Protein AF-A0A6L5F2W5-F1 (afdb_monomer_lite)

Structure (mmCIF, N/CA/C/O backbone):
data_AF-A0A6L5F2W5-F1
#
_entry.id   AF-A0A6L5F2W5-F1
#
loop_
_atom_site.group_PDB
_atom_site.id
_atom_site.type_symbol
_atom_site.label_atom_id
_atom_site.label_alt_id
_atom_site.label_comp_id
_atom_site.label_asym_id
_atom_site.label_entity_id
_atom_site.label_seq_id
_atom_site.pdbx_PDB_ins_code
_atom_site.Cartn_x
_atom_site.Cartn_y
_atom_site.Cartn_z
_atom_site.occupancy
_atom_site.B_iso_or_equiv
_atom_site.auth_seq_id
_atom_site.auth_comp_id
_atom_site.auth_asym_id
_atom_site.auth_atom_id
_atom_site.pdbx_PDB_model_num
ATOM 1 N N . MET A 1 1 ? 8.695 28.965 14.891 1.00 48.91 1 MET A N 1
ATOM 2 C CA . MET A 1 1 ? 7.289 28.976 14.429 1.00 48.91 1 MET A CA 1
ATOM 3 C C . MET A 1 1 ? 6.522 27.993 15.300 1.00 48.91 1 MET A C 1
ATOM 5 O O . MET A 1 1 ? 7.003 26.880 15.455 1.00 48.91 1 MET A O 1
ATOM 9 N N . ILE A 1 2 ? 5.425 28.403 15.940 1.00 45.94 2 ILE A N 1
ATOM 10 C CA . ILE A 1 2 ? 4.612 27.534 16.810 1.00 45.94 2 ILE A CA 1
ATOM 11 C C . ILE A 1 2 ? 3.181 27.581 16.272 1.00 45.94 2 ILE A C 1
ATOM 13 O O . ILE A 1 2 ? 2.560 28.640 16.305 1.00 45.94 2 ILE A O 1
ATOM 17 N N . TYR A 1 3 ? 2.678 26.456 15.764 1.00 54.34 3 TYR A N 1
ATOM 18 C CA . TYR A 1 3 ? 1.277 26.313 15.364 1.00 54.34 3 TYR A CA 1
ATOM 19 C C . TYR A 1 3 ? 0.458 25.861 16.573 1.00 54.34 3 TYR A C 1
ATOM 21 O O . TYR A 1 3 ? 0.777 24.842 17.181 1.00 54.34 3 TYR A O 1
ATOM 29 N N . ARG A 1 4 ? -0.567 26.637 16.946 1.00 53.72 4 ARG A N 1
ATOM 30 C CA . ARG A 1 4 ? -1.483 26.307 18.055 1.00 53.72 4 ARG A CA 1
ATOM 31 C C . ARG A 1 4 ? -2.871 25.844 17.598 1.00 53.72 4 ARG A C 1
ATOM 33 O O . ARG A 1 4 ? -3.528 25.180 18.387 1.00 53.72 4 ARG A O 1
ATOM 40 N N . SER A 1 5 ? -3.270 26.111 16.348 1.00 45.47 5 SER A N 1
ATOM 41 C CA . SER A 1 5 ? -4.536 25.639 15.764 1.00 45.47 5 SER A CA 1
ATOM 42 C C . SER A 1 5 ? -4.452 25.584 14.229 1.00 45.47 5 SER A C 1
ATOM 44 O O . SER A 1 5 ? -3.955 26.534 13.626 1.00 45.47 5 SER A O 1
ATOM 46 N N . GLY A 1 6 ? -4.963 24.506 13.615 1.00 56.53 6 GLY A N 1
ATOM 47 C CA . GLY A 1 6 ? -5.041 24.297 12.156 1.00 56.53 6 GLY A CA 1
ATOM 48 C C . GLY A 1 6 ? -4.006 23.304 11.600 1.00 56.53 6 GLY A C 1
ATOM 49 O O . GLY A 1 6 ? -2.848 23.322 12.006 1.00 56.53 6 GLY A O 1
ATOM 50 N N . THR A 1 7 ? -4.431 22.420 10.688 1.00 55.31 7 THR A N 1
ATOM 51 C CA . THR A 1 7 ? -3.593 21.387 10.035 1.00 55.31 7 THR A CA 1
ATOM 52 C C . THR A 1 7 ? -2.947 21.845 8.729 1.00 55.31 7 THR A C 1
ATOM 54 O O . THR A 1 7 ? -2.119 21.123 8.170 1.00 55.31 7 THR A O 1
ATOM 57 N N . ASP A 1 8 ? -3.314 23.021 8.227 1.00 56.66 8 ASP A N 1
ATOM 58 C CA . ASP A 1 8 ? -2.866 23.472 6.919 1.00 56.66 8 ASP A CA 1
ATOM 59 C C . ASP A 1 8 ? -1.430 24.016 6.965 1.00 56.66 8 ASP A C 1
ATOM 61 O O . ASP A 1 8 ? -1.085 24.945 7.694 1.00 56.66 8 ASP A O 1
ATOM 65 N N . ASP A 1 9 ? -0.590 23.392 6.141 1.00 63.16 9 ASP A N 1
ATOM 66 C CA . ASP A 1 9 ? 0.734 23.852 5.709 1.00 63.16 9 ASP A CA 1
ATOM 67 C C . ASP A 1 9 ? 1.887 23.842 6.739 1.00 63.16 9 ASP A C 1
ATOM 69 O O . ASP A 1 9 ? 2.965 24.394 6.500 1.00 63.16 9 ASP A O 1
ATOM 73 N N . ILE A 1 10 ? 1.734 23.114 7.854 1.00 70.38 10 ILE A N 1
ATOM 74 C CA . ILE A 1 10 ? 2.815 22.899 8.841 1.00 70.38 10 ILE A CA 1
ATOM 75 C C . ILE A 1 10 ? 4.055 22.268 8.178 1.00 70.38 10 ILE A C 1
ATOM 77 O O . ILE A 1 10 ? 5.193 22.648 8.467 1.00 70.38 10 ILE A O 1
ATOM 81 N N . GLY A 1 11 ? 3.849 21.330 7.247 1.00 69.62 11 GLY A N 1
ATOM 82 C CA . GLY A 1 11 ? 4.943 20.639 6.562 1.00 69.62 11 GLY A CA 1
ATOM 83 C C . GLY A 1 11 ? 5.813 21.542 5.703 1.00 69.62 11 GLY A C 1
ATOM 84 O O . GLY A 1 11 ? 7.039 21.395 5.712 1.00 69.62 11 GLY A O 1
ATOM 85 N N . ARG A 1 12 ? 5.222 22.524 5.021 1.00 72.00 12 ARG A N 1
ATOM 86 C CA . ARG A 1 12 ? 5.989 23.494 4.241 1.00 72.00 12 ARG A CA 1
ATOM 87 C C . ARG A 1 12 ? 6.759 24.438 5.155 1.00 72.00 12 ARG A C 1
ATOM 89 O O . ARG A 1 12 ? 7.933 24.681 4.896 1.00 72.00 12 ARG A O 1
ATOM 96 N N . GLY A 1 13 ? 6.150 24.898 6.251 1.00 74.06 13 GLY A N 1
ATOM 97 C CA . GLY A 1 13 ? 6.813 25.761 7.234 1.00 74.06 13 GLY A CA 1
ATOM 98 C C . GLY A 1 13 ? 8.065 25.122 7.845 1.00 74.06 13 GLY A C 1
ATOM 99 O O . GLY A 1 13 ? 9.131 25.742 7.866 1.00 74.06 13 GLY A O 1
ATOM 100 N N . ILE A 1 14 ? 7.971 23.857 8.271 1.00 73.56 14 ILE A N 1
ATOM 101 C CA . ILE A 1 14 ? 9.117 23.115 8.821 1.00 73.56 14 ILE A CA 1
ATOM 102 C C . ILE A 1 14 ? 10.175 22.858 7.739 1.00 73.56 14 ILE A C 1
ATOM 104 O O . ILE A 1 14 ? 11.364 23.060 7.982 1.00 73.56 14 ILE A O 1
ATOM 108 N N . THR A 1 15 ? 9.760 22.483 6.525 1.00 74.88 15 THR A N 1
ATOM 109 C CA . THR A 1 15 ? 10.689 22.279 5.401 1.00 74.88 15 THR A CA 1
ATOM 110 C C . THR A 1 15 ? 11.479 23.553 5.095 1.00 74.88 15 THR A C 1
ATOM 112 O O . THR A 1 15 ? 12.703 23.497 4.995 1.00 74.88 15 THR A O 1
ATOM 115 N N . SER A 1 16 ? 10.813 24.707 5.006 1.00 78.12 16 SER A N 1
ATOM 116 C CA . SER A 1 16 ? 11.461 26.002 4.771 1.00 78.12 16 SER A CA 1
ATOM 117 C C . SER A 1 16 ? 12.429 26.374 5.896 1.00 78.12 16 SER A C 1
ATOM 119 O O . SER A 1 16 ? 13.533 26.843 5.627 1.00 78.12 16 SER A O 1
ATOM 121 N N . MET A 1 17 ? 12.061 26.110 7.154 1.00 76.00 17 MET A N 1
ATOM 122 C CA . MET A 1 17 ? 12.942 26.337 8.303 1.00 76.00 17 MET A CA 1
ATOM 123 C C . MET A 1 17 ? 14.216 25.487 8.217 1.00 76.00 17 MET A C 1
ATOM 125 O O . MET A 1 17 ? 15.314 26.007 8.399 1.00 76.00 17 MET A O 1
ATOM 129 N N . LEU A 1 18 ? 14.093 24.199 7.891 1.00 73.50 18 LEU A N 1
ATOM 130 C CA . LEU A 1 18 ? 15.250 23.320 7.709 1.00 73.50 18 LEU A CA 1
ATOM 131 C C . LEU A 1 18 ? 16.119 23.744 6.533 1.00 73.50 18 LEU A C 1
ATOM 133 O O . LEU A 1 18 ? 17.343 23.727 6.634 1.00 73.50 18 LEU A O 1
ATOM 137 N N . GLN A 1 19 ? 15.501 24.172 5.431 1.00 75.19 19 GLN A N 1
ATOM 138 C CA . GLN A 1 19 ? 16.238 24.714 4.296 1.00 75.19 19 GLN A CA 1
ATOM 139 C C . GLN A 1 19 ? 17.046 25.961 4.672 1.00 75.19 19 GLN A C 1
ATOM 141 O O . GLN A 1 19 ? 18.192 26.073 4.242 1.00 75.19 19 GLN A O 1
ATOM 146 N N . ALA A 1 20 ? 16.506 26.845 5.513 1.00 76.94 20 ALA A N 1
ATOM 147 C CA . ALA A 1 20 ? 17.210 28.033 5.996 1.00 76.94 20 ALA A CA 1
ATOM 148 C C . ALA A 1 20 ? 18.379 27.705 6.950 1.00 76.94 20 ALA A C 1
ATOM 150 O O . ALA A 1 20 ? 19.334 28.472 7.049 1.00 76.94 20 ALA A O 1
ATOM 151 N N . LEU A 1 21 ? 18.336 26.552 7.629 1.00 70.38 21 LEU A N 1
ATOM 152 C CA . LEU A 1 21 ? 19.380 26.093 8.554 1.00 70.38 21 LEU A CA 1
ATOM 153 C C . LEU A 1 21 ? 20.482 25.250 7.884 1.00 70.38 21 LEU A C 1
ATOM 155 O O . LEU A 1 21 ? 21.447 24.885 8.551 1.00 70.38 21 LEU A O 1
ATOM 159 N N . LYS A 1 22 ? 20.404 25.001 6.566 1.00 68.12 22 LYS A N 1
ATOM 160 C CA . LYS A 1 22 ? 21.392 24.212 5.795 1.00 68.12 22 LYS A CA 1
ATOM 161 C C . LYS A 1 22 ? 22.835 24.724 5.894 1.00 68.12 22 LYS A C 1
ATOM 163 O O . LYS A 1 22 ? 23.768 23.947 5.721 1.00 68.12 22 LYS A O 1
ATOM 168 N N . HIS A 1 23 ? 23.037 26.011 6.186 1.00 67.44 23 HIS A N 1
ATOM 169 C CA . HIS A 1 23 ? 24.368 26.607 6.357 1.00 67.44 23 HIS A CA 1
ATOM 170 C C . HIS A 1 23 ? 25.094 26.164 7.640 1.00 67.44 23 HIS A C 1
ATOM 172 O O . HIS A 1 23 ? 26.279 26.450 7.783 1.00 67.44 23 HIS A O 1
ATOM 178 N N . ARG A 1 24 ? 24.420 25.462 8.566 1.00 66.94 24 ARG A N 1
ATOM 179 C CA . ARG A 1 24 ? 25.025 24.921 9.799 1.00 66.94 24 ARG A CA 1
ATOM 180 C C . ARG A 1 24 ? 25.733 23.571 9.626 1.00 66.94 24 ARG A C 1
ATOM 182 O O . ARG A 1 24 ? 26.171 22.995 10.612 1.00 66.94 24 ARG A O 1
ATOM 189 N N . GLY A 1 25 ? 25.905 23.113 8.388 1.00 59.56 25 GLY A N 1
ATOM 190 C CA . GLY A 1 25 ? 26.589 21.860 8.079 1.00 59.56 25 GLY A CA 1
ATOM 191 C C . GLY A 1 25 ? 25.644 20.651 8.071 1.00 59.56 25 GLY A C 1
ATOM 192 O O . GLY A 1 25 ? 24.506 20.746 8.527 1.00 59.56 25 GLY A O 1
ATOM 193 N N . PRO A 1 26 ? 26.089 19.518 7.504 1.00 65.62 26 PRO A N 1
ATOM 194 C CA . PRO A 1 26 ? 25.278 18.327 7.248 1.00 65.62 26 PRO A CA 1
ATOM 195 C C . PRO A 1 26 ? 24.974 17.493 8.506 1.00 65.62 26 PRO A C 1
ATOM 197 O O . PRO A 1 26 ? 24.794 16.280 8.401 1.00 65.62 26 PRO A O 1
ATOM 200 N N . ASP A 1 27 ? 24.900 18.106 9.688 1.00 59.44 27 ASP A N 1
ATOM 201 C CA . ASP A 1 27 ? 24.415 17.399 10.870 1.00 59.44 27 ASP A CA 1
ATOM 202 C C . ASP A 1 27 ? 22.903 17.195 10.725 1.00 59.44 27 ASP A C 1
ATOM 204 O O . ASP A 1 27 ? 22.081 18.114 10.789 1.00 59.44 27 ASP A O 1
ATOM 208 N N . SER A 1 28 ? 22.569 15.952 10.390 1.00 50.81 28 SER A N 1
ATOM 209 C CA . SER A 1 28 ? 21.257 15.468 9.971 1.00 50.81 28 SER A CA 1
ATOM 210 C C . SER A 1 28 ? 20.116 16.048 10.810 1.00 50.81 28 SER A C 1
ATOM 212 O O . SER A 1 28 ? 20.009 15.775 12.002 1.00 50.81 28 SER A O 1
ATOM 214 N N . THR A 1 29 ? 19.216 16.802 10.175 1.00 63.72 29 THR A N 1
ATOM 215 C CA . THR A 1 29 ? 17.965 17.249 10.799 1.00 63.72 29 THR A CA 1
ATOM 216 C C . THR A 1 29 ? 16.775 16.665 10.042 1.00 63.72 29 THR A C 1
ATOM 218 O O . THR A 1 29 ? 16.689 16.779 8.819 1.00 63.72 29 THR A O 1
ATOM 221 N N . GLY A 1 30 ? 15.848 16.044 10.770 1.00 64.50 30 GLY A N 1
ATOM 222 C CA . GLY A 1 30 ? 14.596 15.498 10.248 1.00 64.50 30 GLY A CA 1
ATOM 223 C C . GLY A 1 30 ? 13.417 15.901 11.129 1.00 64.50 30 GLY A C 1
ATOM 224 O O . GLY A 1 30 ? 13.596 16.333 12.265 1.00 64.50 30 GLY A O 1
ATOM 225 N N . PHE A 1 31 ? 12.204 15.777 10.604 1.00 64.06 31 PHE A N 1
ATOM 226 C CA . PHE A 1 31 ? 10.973 16.042 11.343 1.00 64.06 31 PHE A CA 1
ATOM 227 C C . PHE A 1 31 ? 9.935 14.971 11.017 1.00 64.06 31 PHE A C 1
ATOM 229 O O . PHE A 1 31 ? 9.910 14.442 9.906 1.00 64.06 31 PHE A O 1
ATOM 236 N N . ALA A 1 32 ? 9.072 14.667 11.983 1.00 66.12 32 ALA A N 1
ATOM 237 C CA . ALA A 1 32 ? 7.900 13.824 11.793 1.00 66.12 32 ALA A CA 1
ATOM 238 C C . ALA A 1 32 ? 6.646 14.683 11.977 1.00 66.12 32 ALA A C 1
ATOM 240 O O . ALA A 1 32 ? 6.557 15.456 12.931 1.00 66.12 32 ALA A O 1
ATOM 241 N N . ILE A 1 33 ? 5.689 14.557 11.060 1.00 64.38 33 ILE A N 1
ATOM 242 C CA . ILE A 1 33 ? 4.369 15.180 11.185 1.00 64.38 33 ILE A CA 1
ATOM 243 C C . ILE A 1 33 ? 3.372 14.071 11.458 1.00 64.38 33 ILE A C 1
ATOM 245 O O . ILE A 1 33 ? 3.249 13.139 10.666 1.00 64.38 33 ILE A O 1
ATOM 249 N N . TYR A 1 34 ? 2.653 14.201 12.566 1.00 61.34 34 TYR A N 1
ATOM 250 C CA . TYR A 1 34 ? 1.543 13.327 12.905 1.00 61.34 34 TYR A CA 1
ATOM 251 C C . TYR A 1 34 ? 0.255 13.991 12.420 1.00 61.34 34 TYR A C 1
ATOM 253 O O . TYR A 1 34 ? -0.066 15.109 12.820 1.00 61.34 34 TYR A O 1
ATOM 261 N N . GLY A 1 35 ? -0.449 13.325 11.509 1.00 63.34 35 GLY A N 1
ATOM 262 C CA . GLY A 1 35 ? -1.827 13.663 11.169 1.00 63.34 35 GLY A CA 1
ATOM 263 C C . GLY A 1 35 ? -2.794 12.898 12.066 1.00 63.34 35 GLY A C 1
ATOM 264 O O . GLY A 1 35 ? -2.412 11.908 12.690 1.00 63.34 35 GLY A O 1
ATOM 265 N N . LEU A 1 36 ? -4.055 13.327 12.097 1.00 62.31 36 LEU A N 1
ATOM 266 C CA . LEU A 1 36 ? -5.130 12.499 12.639 1.00 62.31 36 LEU A CA 1
ATOM 267 C C . LEU A 1 36 ? -5.167 11.189 11.842 1.00 62.31 36 LEU A C 1
ATOM 269 O O . LEU A 1 36 ? -5.314 11.212 10.619 1.00 62.31 36 LEU A O 1
ATOM 273 N N . SER A 1 37 ? -4.987 10.056 12.518 1.00 62.75 37 SER A N 1
ATOM 274 C CA . SER A 1 37 ? -5.139 8.754 11.878 1.00 62.75 37 SER A CA 1
ATOM 275 C C . SER A 1 37 ? -6.618 8.520 11.602 1.00 62.75 37 SER A C 1
ATOM 277 O O . SER A 1 37 ? -7.429 8.587 12.527 1.00 62.75 37 SER A O 1
ATOM 279 N N . SER A 1 38 ? -6.974 8.201 10.361 1.00 66.25 38 SER A N 1
ATOM 280 C CA . SER A 1 38 ? -8.227 7.493 10.115 1.00 66.25 38 SER A CA 1
ATOM 281 C C . SER A 1 38 ? -8.069 6.095 10.723 1.00 66.25 38 SER A C 1
ATOM 283 O O . SER A 1 38 ? -7.155 5.386 10.291 1.00 66.25 38 SER A O 1
ATOM 285 N N . PRO A 1 39 ? -8.857 5.717 11.747 1.00 70.88 39 PRO A N 1
ATOM 286 C CA . PRO A 1 39 ? -8.794 4.366 12.290 1.00 70.88 39 PRO A CA 1
ATOM 287 C C . PRO A 1 39 ? -9.012 3.356 11.158 1.00 70.88 39 PRO A C 1
ATOM 289 O O . PRO A 1 39 ? -9.744 3.641 10.211 1.00 70.88 39 PRO A O 1
ATOM 292 N N . GLU A 1 40 ? -8.299 2.230 11.233 1.00 79.31 40 GLU A N 1
ATOM 293 C CA . GLU A 1 40 ? -8.458 1.072 10.334 1.00 79.31 40 GLU A CA 1
ATOM 294 C C . GLU A 1 40 ? -8.127 1.337 8.854 1.00 79.31 40 GLU A C 1
ATOM 296 O O . GLU A 1 40 ? -8.328 0.463 8.018 1.00 79.31 40 GLU A O 1
ATOM 301 N N . VAL A 1 41 ? -7.559 2.504 8.509 1.00 88.31 41 VAL A N 1
ATOM 302 C CA . VAL A 1 41 ? -7.076 2.797 7.151 1.00 88.31 41 VAL A CA 1
ATOM 303 C C . VAL A 1 41 ? -5.552 2.826 7.103 1.00 88.31 41 VAL A C 1
ATOM 305 O O . VAL A 1 41 ? -4.898 3.675 7.710 1.00 88.31 41 VAL A O 1
ATOM 308 N N . TYR A 1 42 ? -4.980 1.954 6.280 1.00 88.44 42 TYR A N 1
ATOM 309 C CA . TYR A 1 42 ? -3.540 1.800 6.102 1.00 88.44 42 TYR A CA 1
ATOM 310 C C . TYR A 1 42 ? -3.086 2.226 4.710 1.00 88.44 42 TYR A C 1
ATOM 312 O O . TYR A 1 42 ? -3.826 2.147 3.731 1.00 88.44 42 TYR A O 1
ATOM 320 N N . VAL A 1 43 ? -1.834 2.679 4.609 1.00 89.88 43 VAL A N 1
ATOM 321 C CA . VAL A 1 43 ? -1.199 3.009 3.328 1.00 89.88 43 VAL A CA 1
ATOM 322 C C . VAL A 1 43 ? -0.258 1.881 2.934 1.00 89.88 43 VAL A C 1
ATOM 324 O O . VAL A 1 43 ? 0.786 1.701 3.555 1.00 89.88 43 VAL A O 1
ATOM 327 N N . LEU A 1 44 ? -0.585 1.188 1.847 1.00 90.25 44 LEU A N 1
ATOM 328 C CA . LEU A 1 44 ? 0.251 0.145 1.267 1.00 90.25 44 LEU A CA 1
ATOM 329 C C . LEU A 1 44 ? 0.979 0.692 0.035 1.00 90.25 44 LEU A C 1
ATOM 331 O O . LEU A 1 44 ? 0.364 1.253 -0.873 1.00 90.25 44 LEU A O 1
ATOM 335 N N . ARG A 1 45 ? 2.308 0.555 -0.001 1.00 91.31 45 ARG A N 1
ATOM 336 C CA . ARG A 1 45 ? 3.128 0.910 -1.168 1.00 91.31 45 ARG A CA 1
ATOM 337 C C . ARG A 1 45 ? 3.613 -0.366 -1.826 1.00 91.31 45 ARG A C 1
ATOM 339 O O . ARG A 1 45 ? 4.382 -1.108 -1.227 1.00 91.31 45 ARG A O 1
ATOM 346 N N . LEU A 1 46 ? 3.170 -0.588 -3.054 1.00 88.06 46 LEU A N 1
ATOM 347 C CA . LEU A 1 46 ? 3.460 -1.794 -3.805 1.00 88.06 46 LEU A CA 1
ATOM 348 C C . LEU A 1 46 ? 4.423 -1.502 -4.936 1.00 88.06 46 LEU A C 1
ATOM 350 O O . LEU A 1 46 ? 4.183 -0.614 -5.751 1.00 88.06 46 LEU A O 1
ATOM 354 N N . LYS A 1 47 ? 5.487 -2.291 -5.008 1.00 89.25 47 LYS A N 1
ATOM 355 C CA . LYS A 1 47 ? 6.395 -2.316 -6.145 1.00 89.25 47 LYS A CA 1
ATOM 356 C C . LYS A 1 47 ? 6.082 -3.570 -6.950 1.00 89.25 47 LYS A C 1
ATOM 358 O O . LYS A 1 47 ? 6.268 -4.677 -6.465 1.00 89.25 47 LYS A O 1
ATOM 363 N N . LEU A 1 48 ? 5.534 -3.387 -8.147 1.00 85.69 48 LEU A N 1
ATOM 364 C CA . LEU A 1 48 ? 5.095 -4.488 -9.008 1.00 85.69 48 LEU A CA 1
ATOM 365 C C . LEU A 1 48 ? 6.237 -5.029 -9.877 1.00 85.69 48 LEU A C 1
ATOM 367 O O . LEU A 1 48 ? 6.147 -6.152 -10.376 1.00 85.69 48 LEU A O 1
ATOM 371 N N . ALA A 1 49 ? 7.303 -4.246 -10.050 1.00 84.19 49 ALA A N 1
ATOM 372 C CA . ALA A 1 49 ? 8.521 -4.666 -10.723 1.00 84.19 49 ALA A CA 1
ATOM 373 C C . ALA A 1 49 ? 9.747 -3.859 -10.295 1.00 84.19 49 ALA A C 1
ATOM 375 O O . ALA A 1 49 ? 9.647 -2.707 -9.860 1.00 84.19 49 ALA A O 1
ATOM 376 N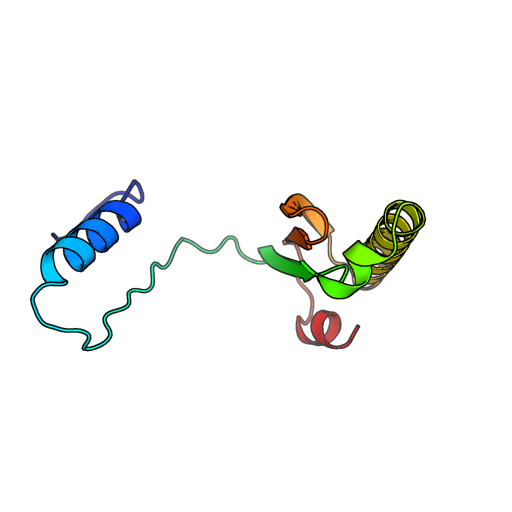 N . GLU A 1 50 ? 10.911 -4.463 -10.488 1.00 80.06 50 GLU A N 1
ATOM 377 C CA . GLU A 1 50 ? 12.205 -3.800 -10.427 1.00 80.06 50 GLU A CA 1
ATOM 378 C C . GLU A 1 50 ? 12.491 -2.997 -11.701 1.00 80.06 50 GLU A C 1
ATOM 380 O O . GLU A 1 50 ? 11.944 -3.248 -12.780 1.00 80.06 50 GLU A O 1
ATOM 385 N N . ARG A 1 51 ? 13.367 -1.993 -11.587 1.00 69.00 51 ARG A N 1
ATOM 386 C CA . ARG A 1 51 ? 13.675 -1.084 -12.703 1.00 69.00 51 ARG A CA 1
ATOM 387 C C . ARG A 1 51 ? 14.331 -1.835 -13.865 1.00 69.00 51 ARG A C 1
ATOM 389 O O . ARG A 1 51 ? 14.090 -1.508 -15.023 1.00 69.00 51 ARG A O 1
ATOM 396 N N . GLU A 1 52 ? 15.120 -2.854 -13.555 1.00 72.94 52 GLU A N 1
ATOM 397 C CA . GLU A 1 52 ? 15.796 -3.742 -14.494 1.00 72.94 52 GLU A CA 1
ATOM 398 C C . GLU A 1 52 ? 14.810 -4.610 -15.288 1.00 72.94 52 GLU A C 1
ATOM 400 O O . GLU A 1 52 ? 15.067 -4.935 -16.447 1.00 72.94 52 GLU A O 1
ATOM 405 N N . GLU A 1 53 ? 13.651 -4.947 -14.714 1.00 68.00 53 GLU A N 1
ATOM 406 C CA . GLU A 1 53 ? 12.608 -5.706 -15.412 1.00 68.00 53 GLU A CA 1
ATOM 407 C C . GLU A 1 53 ? 11.899 -4.850 -16.473 1.00 68.00 53 GLU A C 1
ATOM 409 O O . GLU A 1 53 ? 11.504 -5.362 -17.520 1.00 68.00 53 GLU A O 1
ATOM 414 N N . LEU A 1 54 ? 11.821 -3.528 -16.275 1.00 69.12 54 LEU A N 1
ATOM 415 C CA . LEU A 1 54 ? 11.219 -2.600 -17.244 1.00 69.12 54 LEU A CA 1
ATOM 416 C C . LEU A 1 54 ? 12.010 -2.497 -18.551 1.00 69.12 54 LEU A C 1
ATOM 418 O O . LEU A 1 54 ? 11.446 -2.135 -19.583 1.00 69.12 54 LEU A O 1
ATOM 422 N N . ALA A 1 55 ? 13.297 -2.851 -18.534 1.00 68.81 55 ALA A N 1
ATOM 423 C CA . ALA A 1 55 ? 14.129 -2.889 -19.733 1.00 68.81 55 ALA A CA 1
ATOM 424 C C . ALA A 1 55 ? 13.746 -4.034 -20.694 1.00 68.81 55 ALA A C 1
ATOM 426 O O . ALA A 1 55 ? 14.183 -4.038 -21.843 1.00 68.81 55 ALA A O 1
ATOM 427 N N . ARG A 1 56 ? 12.913 -4.996 -20.260 1.00 66.44 56 ARG A N 1
ATOM 428 C CA . ARG A 1 56 ? 12.550 -6.203 -21.028 1.00 66.44 56 ARG A CA 1
ATOM 429 C C . ARG A 1 56 ? 11.407 -6.009 -22.042 1.00 66.44 56 ARG A C 1
ATOM 431 O O . ARG A 1 56 ? 11.003 -6.967 -22.699 1.00 66.44 56 ARG A O 1
ATOM 438 N N . GLY A 1 57 ? 10.922 -4.780 -22.240 1.00 64.12 57 GLY A N 1
ATOM 439 C CA . GLY A 1 57 ? 10.049 -4.418 -23.367 1.00 64.12 57 GLY A CA 1
ATOM 440 C C . GLY A 1 57 ? 8.548 -4.708 -23.183 1.00 64.12 57 GLY A C 1
ATOM 441 O O . GLY A 1 57 ? 8.041 -4.837 -22.073 1.00 64.12 57 GLY A O 1
ATOM 442 N N . PHE A 1 58 ? 7.807 -4.757 -24.300 1.00 63.34 58 PHE A N 1
ATOM 443 C CA . PHE A 1 58 ? 6.333 -4.646 -24.365 1.00 63.34 58 PHE A CA 1
ATOM 444 C C . PHE A 1 58 ? 5.532 -5.661 -23.520 1.00 63.34 58 PHE A C 1
ATOM 446 O O . PHE A 1 58 ? 4.467 -5.304 -23.016 1.00 63.34 58 PHE A O 1
ATOM 453 N N . ARG A 1 59 ? 6.043 -6.886 -23.306 1.00 70.44 59 ARG A N 1
ATOM 454 C CA . ARG A 1 59 ? 5.381 -7.935 -22.491 1.00 70.44 59 ARG A CA 1
ATOM 455 C C . ARG A 1 59 ? 5.241 -7.560 -21.010 1.00 70.44 59 ARG A C 1
ATOM 457 O O . ARG A 1 59 ? 4.428 -8.137 -20.296 1.00 70.44 59 ARG A O 1
ATOM 464 N N . MET A 1 60 ? 5.987 -6.553 -20.561 1.00 76.94 60 MET A N 1
ATOM 465 C CA . MET A 1 60 ? 6.004 -6.131 -19.166 1.00 76.94 60 MET A CA 1
ATOM 466 C C . MET A 1 60 ? 4.671 -5.539 -18.694 1.00 76.94 60 MET A C 1
ATOM 468 O O . MET A 1 60 ? 4.317 -5.661 -17.527 1.00 76.94 60 MET A O 1
ATOM 472 N N . ARG A 1 61 ? 3.893 -4.912 -19.588 1.00 77.50 61 ARG A N 1
ATOM 473 C CA . ARG A 1 61 ? 2.614 -4.288 -19.204 1.00 77.50 61 ARG A CA 1
ATOM 474 C C . ARG A 1 61 ? 1.568 -5.318 -18.786 1.00 77.50 61 ARG A C 1
ATOM 476 O O . ARG A 1 61 ? 0.864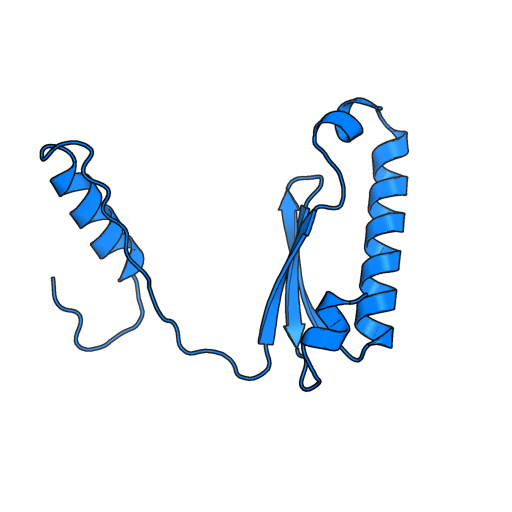 -5.108 -17.802 1.00 77.50 61 ARG A O 1
ATOM 483 N N . GLU A 1 62 ? 1.475 -6.421 -19.523 1.00 82.25 62 GLU A N 1
ATOM 484 C CA . GLU A 1 62 ? 0.553 -7.512 -19.196 1.00 82.25 62 GLU A CA 1
ATOM 485 C C . GLU A 1 62 ? 0.980 -8.221 -17.913 1.00 82.25 62 GLU A C 1
ATOM 487 O O . GLU A 1 62 ? 0.144 -8.498 -17.055 1.00 82.25 62 GLU A O 1
ATOM 492 N N . GLU A 1 63 ? 2.285 -8.423 -17.728 1.00 86.00 63 GLU A N 1
ATOM 493 C CA . GLU A 1 63 ? 2.818 -9.039 -16.515 1.00 86.00 63 GLU A CA 1
ATOM 494 C C . GLU A 1 63 ? 2.578 -8.170 -15.271 1.00 86.00 63 GLU A C 1
ATOM 496 O O . GLU A 1 63 ? 2.126 -8.673 -14.244 1.00 86.00 63 GLU A O 1
ATOM 501 N N . LEU A 1 64 ? 2.781 -6.851 -15.371 1.00 86.56 64 LEU A N 1
ATOM 502 C CA . LEU A 1 64 ? 2.450 -5.901 -14.304 1.00 86.56 64 LEU A CA 1
ATOM 503 C C . LEU A 1 64 ? 0.960 -5.936 -13.952 1.00 86.56 64 LEU A C 1
ATOM 505 O O . LEU A 1 64 ? 0.609 -5.917 -12.771 1.00 86.56 64 LEU A O 1
ATOM 509 N N . LYS A 1 65 ? 0.084 -6.025 -14.960 1.00 87.38 65 LYS A N 1
ATOM 510 C CA . LYS A 1 65 ? -1.364 -6.138 -14.752 1.00 87.38 65 LYS A CA 1
ATOM 511 C C . LYS A 1 65 ? -1.722 -7.438 -14.025 1.00 87.38 65 LYS A C 1
ATOM 513 O O . LYS A 1 65 ? -2.493 -7.395 -13.071 1.00 87.38 65 LYS A O 1
ATOM 518 N N . ALA A 1 66 ? -1.129 -8.562 -14.422 1.00 89.94 66 ALA A N 1
ATOM 519 C CA . ALA A 1 66 ? -1.348 -9.854 -13.774 1.00 89.94 66 ALA A CA 1
ATOM 520 C C . ALA A 1 66 ? -0.834 -9.870 -12.323 1.00 89.94 66 ALA A C 1
ATOM 522 O O . ALA A 1 66 ? -1.544 -10.306 -11.417 1.00 89.94 66 ALA A O 1
ATOM 523 N N . ARG A 1 67 ? 0.372 -9.336 -12.073 1.00 90.69 67 ARG A N 1
ATOM 524 C CA . ARG A 1 67 ? 0.938 -9.193 -10.718 1.00 90.69 67 ARG A CA 1
ATOM 525 C C . ARG A 1 67 ? 0.041 -8.330 -9.834 1.00 90.69 67 ARG A C 1
ATOM 527 O O . ARG A 1 67 ? -0.225 -8.697 -8.694 1.00 90.69 67 ARG A O 1
ATOM 534 N N . ARG A 1 68 ? -0.454 -7.212 -10.373 1.00 90.69 68 ARG A N 1
ATOM 535 C CA . ARG A 1 68 ? -1.392 -6.329 -9.676 1.00 90.69 68 ARG A CA 1
ATOM 536 C C . ARG A 1 68 ? -2.674 -7.066 -9.299 1.00 90.69 68 ARG A C 1
ATOM 538 O O . ARG A 1 68 ? -3.053 -7.031 -8.136 1.00 90.69 68 ARG A O 1
ATOM 545 N N . GLN A 1 69 ? -3.299 -7.753 -10.253 1.00 92.31 69 GLN A N 1
ATOM 546 C CA . GLN A 1 69 ? -4.542 -8.482 -10.010 1.00 92.31 69 GLN A CA 1
ATOM 547 C C . GLN A 1 69 ? -4.373 -9.537 -8.909 1.00 92.31 69 GLN A C 1
ATOM 549 O O . GLN A 1 69 ? -5.177 -9.592 -7.987 1.00 92.31 69 GLN A O 1
ATOM 554 N N . LYS A 1 70 ? -3.278 -10.303 -8.941 1.00 92.69 70 LYS A N 1
ATOM 555 C CA . LYS A 1 70 ? -2.980 -11.314 -7.918 1.00 92.69 70 LYS A CA 1
ATOM 556 C C . LYS A 1 70 ? -2.866 -10.721 -6.511 1.00 92.69 70 LYS A C 1
ATOM 558 O O . LYS A 1 70 ? -3.269 -11.344 -5.535 1.00 92.69 70 LYS A O 1
ATOM 563 N N . VAL A 1 71 ? -2.283 -9.531 -6.391 1.00 91.38 71 VAL A N 1
ATOM 564 C CA . VAL A 1 71 ? -2.171 -8.831 -5.106 1.00 91.38 71 VAL A CA 1
ATOM 565 C C . VAL A 1 71 ? -3.537 -8.348 -4.628 1.00 91.38 71 VAL A C 1
ATOM 567 O O . VAL A 1 71 ? -3.857 -8.504 -3.456 1.00 91.38 71 VAL A O 1
ATOM 570 N N . GLU A 1 72 ? -4.349 -7.786 -5.523 1.00 92.94 72 GLU A N 1
ATOM 571 C CA . GLU A 1 72 ? -5.704 -7.329 -5.193 1.00 92.94 72 GLU A CA 1
ATOM 572 C C . GLU A 1 72 ? -6.612 -8.494 -4.770 1.00 92.94 72 GLU A C 1
ATOM 574 O O . GLU A 1 72 ? -7.360 -8.358 -3.805 1.00 92.94 72 GLU A O 1
ATOM 579 N N . GLU A 1 73 ? -6.494 -9.655 -5.420 1.00 93.56 73 GLU A N 1
ATOM 580 C CA . GLU A 1 73 ? -7.183 -10.890 -5.023 1.00 93.56 73 GLU A CA 1
ATOM 581 C C . GLU A 1 73 ? -6.775 -11.329 -3.612 1.00 93.56 73 GLU A C 1
ATOM 583 O O . GLU A 1 73 ? -7.638 -11.527 -2.765 1.00 93.56 73 GLU A O 1
ATOM 588 N N . ARG A 1 74 ? -5.472 -11.372 -3.306 1.00 91.69 74 ARG A N 1
ATOM 589 C CA . ARG A 1 74 ? -4.983 -11.727 -1.961 1.00 91.69 74 ARG A CA 1
ATOM 590 C C . ARG A 1 74 ? -5.450 -10.765 -0.874 1.00 91.69 74 ARG A C 1
ATOM 592 O O . ARG A 1 74 ? -5.795 -11.204 0.216 1.00 91.69 74 ARG A O 1
ATOM 599 N N . LEU A 1 75 ? -5.446 -9.461 -1.159 1.00 91.88 75 LEU A N 1
ATOM 600 C CA . L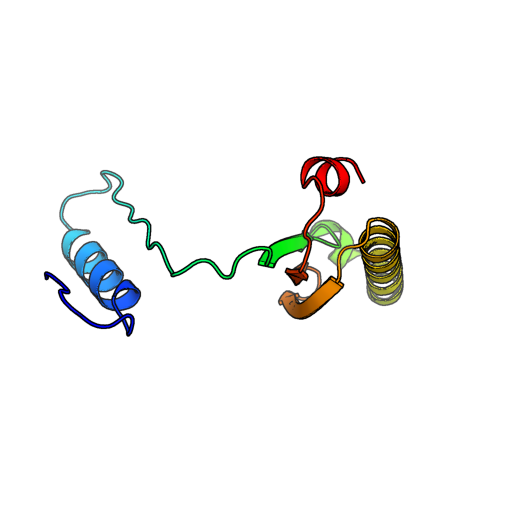EU A 1 75 ? -5.949 -8.452 -0.224 1.00 91.88 75 LEU A CA 1
ATOM 601 C C . LEU A 1 75 ? -7.435 -8.678 0.062 1.00 91.88 75 LEU A C 1
ATOM 603 O O . LEU A 1 75 ? -7.843 -8.659 1.220 1.00 91.88 75 LEU A O 1
ATOM 607 N N . LYS A 1 76 ? -8.219 -8.952 -0.983 1.00 91.69 76 LYS A N 1
ATOM 608 C CA . LYS A 1 76 ? -9.645 -9.247 -0.858 1.00 91.69 76 LYS A CA 1
ATOM 609 C C . LYS A 1 76 ? -9.900 -10.534 -0.071 1.00 91.69 76 LYS A C 1
ATOM 611 O O . LYS A 1 76 ? -10.760 -10.534 0.804 1.00 91.69 76 LYS A O 1
ATOM 616 N N . ASP A 1 77 ? -9.154 -11.598 -0.351 1.00 91.44 77 ASP A N 1
ATOM 617 C CA . ASP A 1 77 ? -9.273 -12.884 0.349 1.00 91.44 77 ASP A CA 1
ATOM 618 C C . ASP A 1 77 ? -8.908 -12.761 1.834 1.00 91.44 77 ASP A C 1
ATOM 620 O O . ASP A 1 77 ? -9.498 -13.429 2.680 1.00 91.44 77 ASP A O 1
ATOM 624 N N . ALA A 1 78 ? -7.977 -11.863 2.162 1.00 90.06 78 ALA A N 1
ATOM 625 C CA . ALA A 1 78 ? -7.632 -11.524 3.537 1.00 90.06 78 ALA A CA 1
ATOM 626 C C . ALA A 1 78 ? -8.646 -10.584 4.217 1.00 90.06 78 ALA A C 1
ATOM 628 O O . ALA A 1 78 ? -8.486 -10.290 5.397 1.00 90.06 78 ALA A O 1
ATOM 629 N N . GLY A 1 79 ? -9.676 -10.112 3.506 1.00 91.19 79 GLY A N 1
ATOM 630 C CA . GLY A 1 79 ? -10.710 -9.220 4.038 1.00 91.19 79 GLY A CA 1
ATOM 631 C C . GLY A 1 79 ? -10.356 -7.730 4.011 1.00 91.19 79 GLY A C 1
ATOM 632 O O . GLY A 1 79 ? -11.083 -6.930 4.589 1.00 91.19 79 GLY A O 1
ATOM 633 N N . ALA A 1 80 ? -9.270 -7.329 3.345 1.00 93.50 80 ALA A N 1
ATOM 634 C CA . ALA A 1 80 ? -8.919 -5.921 3.184 1.00 93.50 80 ALA A CA 1
ATOM 635 C C . ALA A 1 80 ? -9.680 -5.279 2.012 1.00 93.50 80 ALA A C 1
ATOM 637 O O . ALA A 1 80 ? -9.708 -5.801 0.895 1.00 93.50 80 ALA A O 1
ATOM 638 N N . GLU A 1 81 ? -10.237 -4.091 2.241 1.00 94.00 81 GLU A N 1
ATOM 639 C CA . GLU A 1 81 ? -10.920 -3.298 1.219 1.00 94.00 81 GLU A CA 1
ATOM 640 C C . GLU A 1 81 ? -9.990 -2.208 0.674 1.00 94.00 81 GLU A C 1
ATOM 642 O O . GLU A 1 81 ? -9.444 -1.405 1.426 1.00 94.00 81 GLU A O 1
ATOM 647 N N . ILE A 1 82 ? -9.820 -2.119 -0.648 1.00 93.62 82 ILE A N 1
ATOM 648 C CA . ILE A 1 82 ? -9.034 -1.041 -1.269 1.00 93.62 82 ILE A CA 1
ATOM 649 C C . ILE A 1 82 ? -9.919 0.202 -1.430 1.00 93.62 82 ILE A C 1
ATOM 651 O O . ILE A 1 82 ? -10.668 0.318 -2.396 1.00 93.62 82 ILE A O 1
ATOM 655 N N . VAL A 1 83 ? -9.785 1.167 -0.518 1.00 93.62 83 VAL A N 1
ATOM 656 C CA . VAL A 1 83 ? -10.550 2.430 -0.544 1.00 93.62 83 VAL A CA 1
ATOM 657 C C . VAL A 1 83 ? -9.969 3.474 -1.503 1.00 93.62 83 VAL A C 1
ATOM 659 O O . VAL A 1 83 ? -10.650 4.412 -1.911 1.00 93.62 83 VAL A O 1
ATOM 662 N N . GLU A 1 84 ? -8.691 3.356 -1.869 1.00 93.19 84 GLU A N 1
ATOM 663 C CA . GLU A 1 84 ? -8.074 4.179 -2.913 1.00 93.19 84 GLU A CA 1
ATOM 664 C C . GLU A 1 84 ? -6.917 3.436 -3.571 1.00 93.19 84 GLU A C 1
ATOM 666 O O . GLU A 1 84 ? -6.055 2.905 -2.875 1.00 93.19 84 GLU A O 1
ATOM 671 N N . ALA A 1 85 ? -6.834 3.497 -4.900 1.00 92.88 85 ALA A N 1
ATOM 672 C CA . ALA A 1 85 ? -5.690 3.018 -5.664 1.00 92.88 85 ALA A CA 1
ATOM 673 C C . ALA A 1 85 ? -5.104 4.145 -6.521 1.00 92.88 85 ALA A C 1
ATOM 675 O O . ALA A 1 85 ? -5.800 4.730 -7.349 1.00 92.88 85 ALA A O 1
ATOM 676 N N . LYS A 1 86 ? -3.816 4.449 -6.337 1.00 92.19 86 LYS A N 1
ATOM 677 C CA . LYS A 1 86 ? -3.080 5.443 -7.130 1.00 92.19 86 LYS A CA 1
ATOM 678 C C . LYS A 1 86 ? -1.841 4.822 -7.754 1.00 92.19 86 LYS A C 1
ATOM 680 O O . LYS A 1 86 ? -1.097 4.113 -7.080 1.00 92.19 86 LYS A O 1
ATOM 685 N N . GLU A 1 87 ? -1.587 5.137 -9.016 1.00 88.19 87 GLU A N 1
ATOM 686 C CA . GLU A 1 87 ? -0.295 4.871 -9.647 1.00 88.19 87 GLU A CA 1
ATOM 687 C C . GLU A 1 87 ? 0.734 5.858 -9.085 1.00 88.19 87 GLU A C 1
ATOM 689 O O . GLU A 1 87 ? 0.572 7.072 -9.195 1.00 88.19 87 GLU A O 1
ATOM 694 N N . ALA A 1 88 ? 1.767 5.341 -8.418 1.00 83.06 88 ALA A N 1
ATOM 695 C CA . ALA A 1 88 ? 2.860 6.154 -7.890 1.00 83.06 88 ALA A CA 1
ATOM 696 C C . ALA A 1 88 ? 3.969 6.331 -8.939 1.00 83.06 88 ALA A C 1
ATOM 698 O O . ALA A 1 88 ? 4.542 7.410 -9.065 1.00 83.06 88 ALA A O 1
ATOM 699 N N . THR A 1 89 ? 4.252 5.274 -9.703 1.00 82.94 89 THR A N 1
ATOM 700 C CA . THR A 1 89 ? 5.121 5.272 -10.889 1.00 82.94 89 THR A CA 1
ATOM 701 C C . THR A 1 89 ? 4.578 4.259 -11.905 1.00 82.94 89 THR A C 1
ATOM 703 O O . THR A 1 89 ? 3.627 3.541 -11.612 1.00 82.94 89 THR A O 1
ATOM 706 N N . ALA A 1 90 ? 5.224 4.119 -13.069 1.00 78.81 90 ALA A N 1
ATOM 707 C CA . ALA A 1 90 ? 4.859 3.118 -14.083 1.00 78.81 90 ALA A CA 1
ATOM 708 C C . ALA A 1 90 ? 4.938 1.646 -13.607 1.00 78.81 90 ALA A C 1
ATOM 710 O O . ALA A 1 90 ? 4.532 0.742 -14.331 1.00 78.81 90 ALA A O 1
ATOM 711 N N . TYR A 1 91 ? 5.501 1.391 -12.424 1.00 80.75 91 TYR A N 1
ATOM 712 C CA . TYR A 1 91 ? 5.733 0.054 -11.870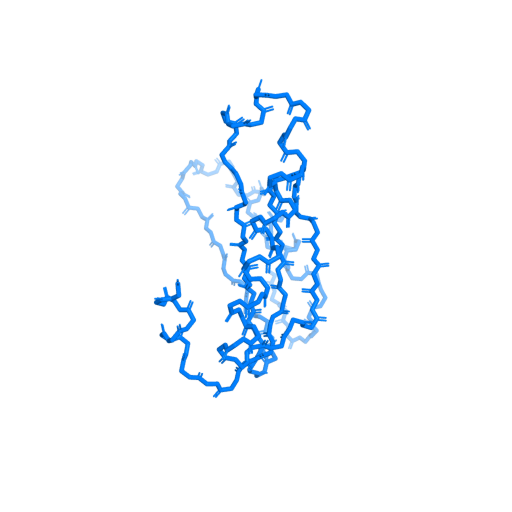 1.00 80.75 91 TYR A CA 1
ATOM 713 C C . TYR A 1 91 ? 5.431 -0.030 -10.370 1.00 80.75 91 TYR A C 1
ATOM 715 O O . TYR A 1 91 ? 5.754 -1.029 -9.724 1.00 80.75 91 TYR A O 1
ATOM 723 N N . ALA A 1 92 ? 4.844 1.020 -9.793 1.00 87.00 92 ALA A N 1
ATOM 724 C CA . ALA A 1 92 ? 4.537 1.079 -8.376 1.00 87.00 92 ALA A CA 1
ATOM 725 C C . ALA A 1 92 ? 3.160 1.690 -8.130 1.00 87.00 92 ALA A C 1
A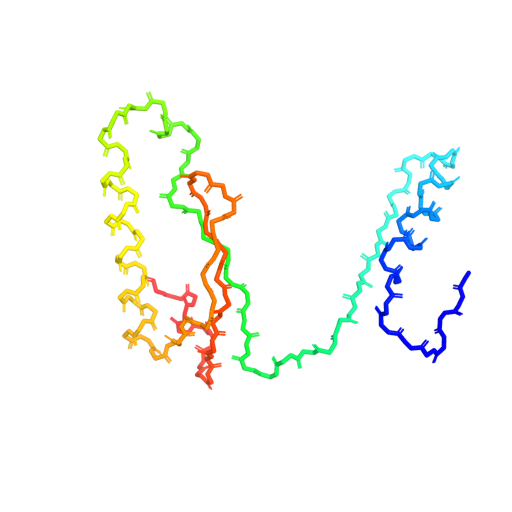TOM 727 O O . ALA A 1 92 ? 2.783 2.695 -8.733 1.00 87.00 92 ALA A O 1
ATOM 728 N N . MET A 1 93 ? 2.445 1.103 -7.179 1.00 91.25 93 MET A N 1
ATOM 729 C CA . MET A 1 93 ? 1.119 1.518 -6.749 1.00 91.25 93 MET A CA 1
ATOM 730 C C . MET A 1 93 ? 1.161 2.003 -5.303 1.00 91.25 93 MET A C 1
ATOM 732 O O . MET A 1 93 ? 1.958 1.543 -4.483 1.00 91.25 93 MET A O 1
ATOM 736 N N . ARG A 1 94 ? 0.255 2.913 -4.968 1.00 94.25 94 ARG A N 1
ATOM 737 C CA . ARG A 1 94 ? -0.049 3.305 -3.597 1.00 94.25 94 ARG A CA 1
ATOM 738 C C . ARG A 1 94 ? -1.523 3.056 -3.333 1.00 94.25 94 ARG A C 1
ATOM 740 O O . ARG A 1 94 ? -2.366 3.698 -3.959 1.00 94.25 94 ARG A O 1
ATOM 747 N N . TYR A 1 95 ? -1.811 2.174 -2.387 1.00 93.12 95 TYR A N 1
ATOM 748 C CA . TYR A 1 95 ? -3.163 1.877 -1.938 1.00 93.12 95 TYR A CA 1
ATOM 749 C C . TYR A 1 95 ? -3.436 2.520 -0.586 1.00 93.12 95 TYR A C 1
ATOM 751 O O . TYR A 1 95 ? -2.544 2.623 0.260 1.00 93.12 95 TYR A O 1
ATOM 759 N N . ARG A 1 96 ? -4.677 2.962 -0.395 1.00 92.75 96 ARG A N 1
ATOM 760 C CA . ARG A 1 96 ? -5.276 3.066 0.932 1.00 92.75 96 ARG A CA 1
ATOM 761 C C . ARG A 1 96 ? -6.184 1.860 1.087 1.00 92.75 96 ARG A C 1
ATOM 763 O O . ARG A 1 96 ? -7.021 1.636 0.215 1.00 92.75 96 ARG A O 1
ATOM 770 N N . ILE A 1 97 ? -5.986 1.099 2.152 1.00 92.69 97 ILE A N 1
ATOM 771 C CA . ILE A 1 97 ? -6.789 -0.082 2.454 1.00 92.69 97 ILE A CA 1
ATOM 772 C C . ILE A 1 97 ? -7.505 0.125 3.781 1.00 92.69 97 ILE A C 1
ATOM 774 O O . ILE A 1 97 ? -6.881 0.624 4.714 1.00 92.69 97 ILE A O 1
ATOM 778 N N . ALA A 1 98 ? -8.786 -0.213 3.846 1.00 92.06 98 ALA A N 1
ATOM 779 C CA . ALA A 1 98 ? -9.504 -0.376 5.098 1.00 92.06 98 ALA A CA 1
ATOM 780 C C . ALA A 1 98 ? -9.368 -1.836 5.539 1.00 92.06 98 ALA A C 1
ATOM 782 O O . ALA A 1 98 ? -9.566 -2.750 4.734 1.00 92.06 98 ALA A O 1
ATOM 783 N N . PHE A 1 99 ? -8.954 -2.048 6.781 1.00 91.12 99 PHE A N 1
ATOM 784 C CA . PHE A 1 99 ? -8.753 -3.374 7.341 1.00 91.12 99 PHE A CA 1
ATOM 785 C C . PHE A 1 99 ? -8.852 -3.319 8.865 1.00 91.12 99 PHE A C 1
ATOM 787 O O . PHE A 1 99 ? -8.138 -2.553 9.505 1.00 91.12 99 PHE A O 1
ATOM 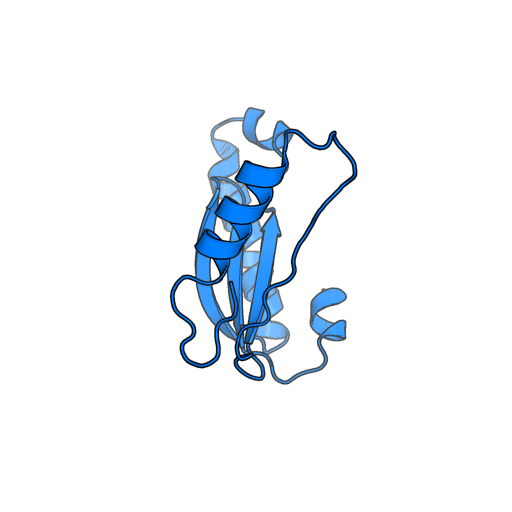794 N N . ASP A 1 100 ? -9.725 -4.139 9.432 1.00 87.81 100 ASP A N 1
ATOM 795 C CA . ASP A 1 100 ? -10.000 -4.252 10.869 1.00 87.81 100 ASP A CA 1
ATOM 796 C C . ASP A 1 100 ? -9.418 -5.544 11.485 1.00 87.81 100 ASP A C 1
ATOM 798 O O . ASP A 1 100 ? -9.505 -5.766 12.693 1.00 87.81 100 ASP A O 1
ATOM 802 N N . GLY A 1 101 ? -8.791 -6.396 10.664 1.00 86.06 101 GLY A N 1
ATOM 803 C CA . GLY A 1 101 ? -8.163 -7.649 11.083 1.00 86.06 101 GLY A CA 1
ATOM 804 C C . GLY A 1 101 ? -6.716 -7.514 11.581 1.00 86.06 101 GLY A C 1
ATOM 805 O O . GLY A 1 101 ? -6.144 -6.427 11.687 1.00 86.06 101 GLY A O 1
ATOM 806 N N . ASP A 1 102 ? -6.079 -8.656 11.870 1.00 86.19 102 ASP A N 1
ATOM 807 C CA . ASP A 1 102 ? -4.669 -8.692 12.278 1.00 86.19 102 ASP A CA 1
ATOM 808 C C . ASP A 1 102 ? -3.755 -8.356 11.093 1.00 86.19 102 ASP A C 1
ATOM 810 O O . ASP A 1 102 ? -3.610 -9.148 10.157 1.00 86.19 102 ASP A O 1
ATOM 814 N N . LEU A 1 103 ? -3.109 -7.186 11.156 1.00 84.44 103 LEU A N 1
ATOM 815 C CA . LEU A 1 103 ? -2.147 -6.695 10.164 1.00 84.44 103 LEU A CA 1
ATOM 816 C C . LEU A 1 103 ? -1.036 -7.696 9.842 1.00 84.44 103 LEU A C 1
ATOM 818 O O . LEU A 1 103 ? -0.518 -7.682 8.725 1.00 84.44 103 LEU A O 1
ATOM 822 N N . LYS A 1 104 ? -0.667 -8.562 10.791 1.00 84.88 104 LYS A N 1
ATOM 823 C CA . LYS A 1 104 ? 0.316 -9.616 10.547 1.00 84.88 104 LYS A CA 1
ATOM 824 C C . LYS A 1 104 ? -0.134 -10.551 9.421 1.00 84.88 104 LYS A C 1
ATOM 826 O O . LYS A 1 104 ? 0.673 -10.907 8.572 1.00 84.88 104 LYS A O 1
ATOM 831 N N . THR A 1 105 ? -1.432 -10.838 9.344 1.00 82.81 105 THR A N 1
ATOM 832 C CA . THR A 1 105 ? -2.033 -11.649 8.276 1.00 82.81 105 THR A CA 1
ATOM 833 C C . THR A 1 105 ? -1.777 -11.048 6.899 1.00 82.81 105 THR A C 1
ATOM 835 O O . THR A 1 105 ? -1.484 -11.786 5.969 1.00 82.81 105 THR A O 1
ATOM 838 N N . LEU A 1 106 ? -1.830 -9.716 6.765 1.00 83.31 106 LEU A N 1
ATOM 839 C CA . LEU A 1 106 ? -1.519 -9.038 5.502 1.00 83.31 106 LEU A CA 1
ATOM 840 C C . LEU A 1 106 ? -0.018 -9.012 5.190 1.00 83.31 106 LEU A C 1
ATOM 842 O O . LEU A 1 106 ? 0.356 -8.982 4.020 1.00 83.31 106 LEU A O 1
ATOM 846 N N . ALA A 1 107 ? 0.836 -8.990 6.215 1.00 79.75 107 ALA A N 1
ATOM 847 C CA . ALA A 1 107 ? 2.287 -9.006 6.047 1.00 79.75 107 ALA A CA 1
ATOM 848 C C . ALA A 1 107 ? 2.824 -10.388 5.628 1.00 79.75 107 ALA A C 1
ATOM 850 O O . ALA A 1 107 ? 3.860 -10.451 4.969 1.00 79.75 107 ALA A O 1
ATOM 851 N N . ASP A 1 108 ? 2.115 -11.462 5.987 1.00 80.44 108 ASP A N 1
ATOM 852 C CA . ASP A 1 108 ? 2.490 -12.857 5.721 1.00 80.44 108 ASP A CA 1
ATOM 853 C C . ASP A 1 108 ? 1.913 -13.429 4.390 1.00 80.44 108 ASP A C 1
ATOM 855 O O . ASP A 1 108 ? 2.102 -14.614 4.105 1.00 80.44 108 ASP A O 1
ATOM 859 N N . LEU A 1 109 ? 1.223 -12.617 3.565 1.00 68.75 109 LEU A N 1
ATOM 860 C CA . LEU A 1 109 ? 0.650 -12.987 2.243 1.00 68.75 109 LEU A CA 1
ATOM 861 C C . LEU A 1 109 ? 1.695 -13.173 1.125 1.00 68.75 109 LEU A C 1
ATOM 863 O O . LEU A 1 109 ? 1.535 -14.096 0.279 1.00 68.75 109 LEU A O 1
#

Radius of gyration: 19.27 Å; chains: 1; bounding box: 38×42×42 Å

Sequence (109 aa):
MIYRSGTDDIGRGITSMLQALKHRGPDSTGFAIYGLSSPEVYVLRLKLAEREELARGFRMREELKARRQKVEERLKDAGAEIVEAKEATAYAMRYRIAFDGDLKTLADL

pLDDT: mean 77.83, std 13.08, range [45.47, 94.25]

Foldseek 3Di:
DDDPDDDPDPVVVVVVVVVVCPVVDPPDDDDDDDDPDPPQKDKDKDFLDDPVVPVVDDVVLVSSVVSVVVLVVLCVVLVKAFPDWDDPDPGMIITIIGHPDDVVSSVVD

Secondary structure (DSSP, 8-state):
----S--SSHHHHHHHHHHHTGGG-S-------PPPPPTTEEEEEEE-S-TTGGGG-TTHHHHHHHHHHHHHHHHHHTT-EEEEEEEEETTEEEEEEE--S-HHHHHT-